Protein AF-A0A0C2VXC3-F1 (afdb_monomer_lite)

Secondary structure (DSSP, 8-state):
------------HHHHHHHHHHHHHHHHHHHHHHHSTT--EEEE--SS---TTS--EEEEEETTEEEEEEEEEEETTEEEEEEEEEGGGSSGGG-

Structure (mmCIF, N/CA/C/O backbone):
data_AF-A0A0C2VXC3-F1
#
_entry.id   AF-A0A0C2VXC3-F1
#
loop_
_atom_site.group_PDB
_atom_site.id
_atom_site.type_symbol
_atom_site.label_atom_id
_atom_site.label_alt_id
_atom_site.label_comp_id
_atom_site.label_asym_id
_atom_site.label_entity_id
_atom_site.label_seq_id
_atom_site.pdbx_PDB_ins_code
_atom_site.Cartn_x
_atom_site.Cartn_y
_atom_site.Cartn_z
_atom_site.occupancy
_atom_site.B_iso_or_equiv
_atom_site.auth_seq_id
_atom_site.auth_comp_id
_atom_site.auth_asym_id
_atom_site.auth_atom_id
_atom_site.pdbx_PDB_model_num
ATOM 1 N N . MET A 1 1 ? 17.933 23.070 -46.807 1.00 41.91 1 MET A N 1
ATOM 2 C CA . MET A 1 1 ? 18.389 21.937 -45.976 1.00 41.91 1 MET A CA 1
ATOM 3 C C . MET A 1 1 ? 17.658 22.038 -44.650 1.00 41.91 1 MET A C 1
ATOM 5 O O . MET A 1 1 ? 17.925 22.970 -43.907 1.00 41.91 1 MET A O 1
ATOM 9 N N . CYS A 1 2 ? 16.672 21.175 -44.410 1.00 40.94 2 CYS A N 1
ATOM 10 C CA . CYS A 1 2 ? 15.976 21.106 -43.127 1.00 40.94 2 CYS A CA 1
ATOM 11 C C . CYS A 1 2 ? 16.768 20.167 -42.220 1.00 40.94 2 CYS A C 1
ATOM 13 O O . CYS A 1 2 ? 16.904 18.987 -42.531 1.00 40.94 2 CYS A O 1
ATOM 15 N N . VAL A 1 3 ? 17.329 20.703 -41.140 1.00 42.81 3 VAL A N 1
ATOM 16 C CA . VAL A 1 3 ? 17.915 19.896 -40.071 1.00 42.81 3 VAL A CA 1
ATOM 17 C C . VAL A 1 3 ? 16.741 19.391 -39.241 1.00 42.81 3 VAL A C 1
ATOM 19 O O . VA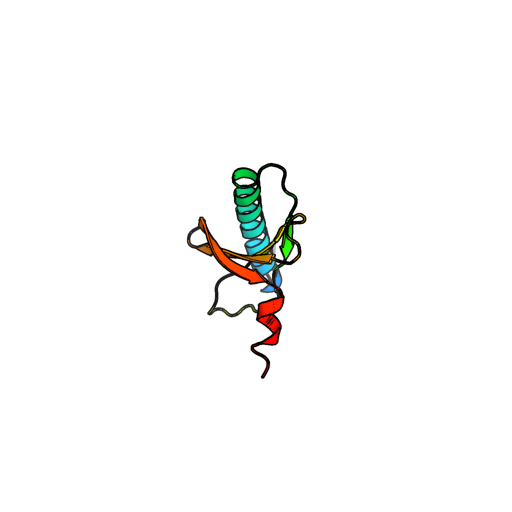L A 1 3 ? 16.092 20.169 -38.548 1.00 42.81 3 VAL A O 1
ATOM 22 N N . VAL A 1 4 ? 16.406 18.110 -39.384 1.00 47.03 4 VAL A N 1
ATOM 23 C CA . VAL A 1 4 ? 15.442 17.452 -38.502 1.00 47.03 4 VAL A CA 1
ATOM 24 C C . VAL A 1 4 ? 16.182 17.206 -37.193 1.00 47.03 4 VAL A C 1
ATOM 26 O O . VAL A 1 4 ? 17.051 16.340 -37.122 1.00 47.03 4 VAL A O 1
ATOM 29 N N . ALA A 1 5 ? 15.906 18.031 -36.186 1.00 43.41 5 ALA A N 1
ATOM 30 C CA . ALA A 1 5 ? 16.349 17.770 -34.827 1.00 43.41 5 ALA A CA 1
ATOM 31 C C . ALA A 1 5 ? 15.555 16.563 -34.312 1.00 43.41 5 ALA A C 1
ATOM 33 O O . ALA A 1 5 ? 14.400 16.691 -33.917 1.00 43.41 5 ALA A O 1
ATOM 34 N N . PHE A 1 6 ? 16.153 15.376 -34.384 1.00 43.44 6 PHE A N 1
ATOM 35 C CA . PHE A 1 6 ? 15.677 14.227 -33.628 1.00 43.44 6 PHE A CA 1
ATOM 36 C C . PHE A 1 6 ? 16.137 14.429 -32.188 1.00 43.44 6 PHE A C 1
ATOM 38 O O . PHE A 1 6 ? 17.246 14.047 -31.820 1.00 43.44 6 PHE A O 1
ATOM 45 N N . THR A 1 7 ? 15.309 15.092 -31.387 1.00 46.06 7 THR A N 1
ATOM 46 C CA . THR A 1 7 ? 15.447 15.033 -29.935 1.00 46.06 7 THR A CA 1
ATOM 47 C C . THR A 1 7 ? 15.075 13.610 -29.547 1.00 46.06 7 THR A C 1
ATOM 49 O O . THR A 1 7 ? 13.899 13.253 -29.510 1.00 46.06 7 THR A O 1
ATOM 52 N N . VAL A 1 8 ? 16.079 12.756 -29.358 1.00 48.16 8 VAL A N 1
ATOM 53 C CA . VAL A 1 8 ? 15.884 11.505 -28.631 1.00 48.16 8 VAL A CA 1
ATOM 54 C C . VAL A 1 8 ? 15.529 11.947 -27.216 1.00 48.16 8 VAL A C 1
ATOM 56 O O . VAL A 1 8 ? 16.396 12.392 -26.472 1.00 48.16 8 VAL A O 1
ATOM 59 N N . ASN A 1 9 ? 14.237 11.944 -26.888 1.00 48.28 9 ASN A N 1
ATOM 60 C CA . ASN A 1 9 ? 13.795 12.059 -25.506 1.00 48.28 9 ASN A CA 1
ATOM 61 C C . ASN A 1 9 ? 14.249 10.774 -24.813 1.00 48.28 9 ASN A C 1
ATOM 63 O O . ASN A 1 9 ? 13.530 9.777 -24.791 1.00 48.28 9 ASN A O 1
ATOM 67 N N . GLU A 1 10 ? 15.474 10.772 -24.298 1.00 52.53 10 GLU A N 1
ATOM 68 C CA . GLU A 1 10 ? 15.843 9.871 -23.218 1.00 52.53 10 GLU A CA 1
ATOM 69 C C . GLU A 1 10 ? 14.967 10.284 -22.032 1.00 52.53 10 GLU A C 1
ATOM 71 O O . GLU A 1 10 ? 15.272 11.248 -21.333 1.00 52.53 10 GLU A O 1
ATOM 76 N N . LEU A 1 11 ? 13.805 9.638 -21.880 1.00 50.84 11 LEU A N 1
ATOM 77 C CA . LEU A 1 11 ? 12.988 9.784 -20.678 1.00 50.84 11 LEU A CA 1
ATOM 78 C C . LEU A 1 11 ? 13.904 9.480 -19.495 1.00 50.84 11 LEU A C 1
ATOM 80 O O . LEU A 1 11 ? 14.510 8.404 -19.439 1.00 50.84 11 LEU A O 1
ATOM 84 N N . THR A 1 12 ? 14.051 10.443 -18.586 1.00 56.69 12 THR A N 1
ATOM 85 C CA . THR A 1 12 ? 14.834 10.233 -17.370 1.00 56.69 12 THR A CA 1
ATOM 86 C C . THR A 1 12 ? 14.239 9.052 -16.604 1.00 56.69 12 THR A C 1
ATOM 88 O O . THR A 1 12 ? 13.041 8.775 -16.716 1.00 56.69 12 THR A O 1
ATOM 91 N N . LEU A 1 13 ? 15.073 8.327 -15.851 1.00 56.47 13 LEU A N 1
ATOM 92 C CA . LEU A 1 13 ? 14.630 7.198 -15.028 1.00 56.47 13 LEU A CA 1
ATOM 93 C C . LEU A 1 13 ? 13.382 7.596 -14.214 1.00 56.47 13 LEU A C 1
ATOM 95 O O . LEU A 1 13 ? 12.374 6.900 -14.273 1.00 56.47 13 LEU A O 1
ATOM 99 N N . ASP A 1 14 ? 13.409 8.783 -13.598 1.00 56.53 14 ASP A N 1
ATOM 100 C CA . ASP A 1 14 ? 12.299 9.394 -12.856 1.00 56.53 14 ASP A CA 1
ATOM 101 C C . ASP A 1 14 ? 10.983 9.516 -13.641 1.00 56.53 14 ASP A C 1
ATOM 103 O O . ASP A 1 14 ? 9.916 9.272 -13.080 1.00 56.53 14 ASP A O 1
ATOM 107 N N . GLN A 1 15 ? 11.021 9.875 -14.931 1.00 58.19 15 GLN A N 1
ATOM 108 C CA . GLN A 1 15 ? 9.798 9.971 -15.737 1.00 58.19 15 GLN A CA 1
ATOM 109 C C . GLN A 1 15 ? 9.194 8.596 -16.012 1.00 58.19 15 GLN A C 1
ATOM 111 O O . GLN A 1 15 ? 7.990 8.425 -15.856 1.00 58.19 15 GLN A O 1
ATOM 116 N N . ARG A 1 16 ? 10.027 7.603 -16.349 1.00 60.81 16 ARG A N 1
ATOM 117 C CA . ARG A 1 16 ? 9.558 6.229 -16.596 1.00 60.81 16 ARG A CA 1
ATOM 118 C C . ARG A 1 16 ? 8.968 5.596 -15.338 1.00 60.81 16 ARG A C 1
ATOM 120 O O . ARG A 1 16 ? 7.988 4.866 -15.421 1.00 60.81 16 ARG A O 1
ATOM 127 N N . ILE A 1 17 ? 9.565 5.895 -14.186 1.00 63.75 17 ILE A N 1
ATOM 128 C CA . ILE A 1 17 ? 9.072 5.481 -12.873 1.00 63.75 17 ILE A CA 1
ATOM 129 C C . ILE A 1 17 ? 7.708 6.122 -12.605 1.00 63.75 17 ILE A C 1
ATOM 131 O O . ILE A 1 17 ? 6.753 5.421 -12.293 1.00 63.75 17 ILE A O 1
ATOM 135 N N . SER A 1 18 ? 7.595 7.440 -12.784 1.00 66.12 18 SER A N 1
ATOM 136 C CA . SER A 1 18 ? 6.341 8.163 -12.560 1.00 66.12 18 SER A CA 1
ATOM 137 C C . SER A 1 18 ? 5.196 7.649 -13.435 1.00 66.12 18 SER A C 1
ATOM 139 O O . SER A 1 18 ? 4.070 7.567 -12.953 1.00 66.12 18 SER A O 1
ATOM 141 N N . GLU A 1 19 ? 5.459 7.312 -14.700 1.00 67.94 19 GLU A N 1
ATOM 142 C CA . GLU A 1 19 ? 4.443 6.762 -15.606 1.00 67.94 19 GLU A CA 1
ATOM 143 C C . GLU A 1 19 ? 3.973 5.371 -15.155 1.00 67.94 19 GLU A C 1
ATOM 145 O O . GLU A 1 19 ? 2.768 5.139 -15.095 1.00 67.94 19 GLU A O 1
ATOM 150 N N . ALA A 1 20 ? 4.894 4.486 -14.754 1.00 69.50 20 ALA A N 1
ATOM 151 C CA . ALA A 1 20 ? 4.546 3.156 -14.249 1.00 69.50 20 ALA A CA 1
ATOM 152 C C . ALA A 1 20 ? 3.721 3.224 -12.952 1.00 69.50 20 ALA A C 1
ATOM 154 O O . ALA A 1 20 ? 2.688 2.571 -12.850 1.00 69.50 20 ALA A O 1
ATOM 155 N N . TYR A 1 21 ? 4.117 4.065 -11.989 1.00 72.38 21 TYR A N 1
ATOM 156 C CA . TYR A 1 21 ? 3.340 4.246 -10.757 1.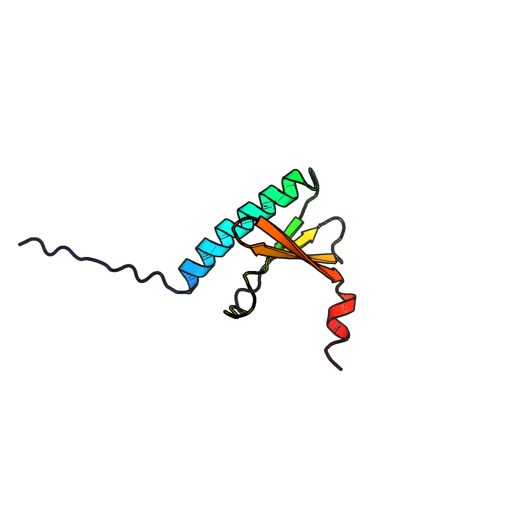00 72.38 21 TYR A CA 1
ATOM 157 C C . TYR A 1 21 ? 1.968 4.865 -11.018 1.00 72.38 21 TYR A C 1
ATOM 159 O O . TYR A 1 21 ? 1.018 4.475 -10.361 1.00 72.38 21 TYR A O 1
ATOM 167 N N . THR A 1 22 ? 1.835 5.762 -12.001 1.00 79.38 22 THR A N 1
ATOM 168 C CA . THR A 1 22 ? 0.524 6.327 -12.368 1.00 79.38 22 THR A CA 1
ATOM 169 C C . THR A 1 22 ? -0.421 5.252 -12.910 1.00 79.38 22 THR A C 1
ATOM 171 O O . THR A 1 22 ? -1.615 5.274 -12.620 1.00 79.38 22 THR A O 1
ATOM 174 N N . GLU A 1 23 ? 0.096 4.319 -13.714 1.00 81.38 23 GLU A N 1
ATOM 175 C CA . GLU A 1 23 ? -0.687 3.189 -14.227 1.00 81.38 23 GLU A CA 1
ATOM 176 C C . GLU A 1 23 ? -1.074 2.224 -13.100 1.00 81.38 23 GLU A C 1
ATOM 178 O O . GLU A 1 23 ? -2.229 1.816 -12.992 1.00 81.38 23 GLU A O 1
ATOM 183 N N . TYR A 1 24 ? -0.131 1.906 -12.217 1.00 82.19 24 TYR A N 1
ATOM 184 C CA . TYR A 1 24 ? -0.375 1.013 -11.091 1.00 82.19 24 TYR A CA 1
ATOM 185 C C . TYR A 1 24 ? -1.313 1.598 -10.036 1.00 82.19 24 TYR A C 1
ATOM 187 O O . TYR A 1 24 ? -2.155 0.875 -9.511 1.00 82.19 24 TYR A O 1
ATOM 195 N N . GLU A 1 25 ? -1.207 2.895 -9.758 1.00 84.56 25 GLU A N 1
ATOM 196 C CA . GLU A 1 25 ? -2.114 3.617 -8.867 1.00 84.56 25 GLU A CA 1
ATOM 197 C C . GLU A 1 25 ? -3.551 3.509 -9.382 1.00 84.56 25 GLU A C 1
ATOM 199 O O . GLU A 1 25 ? -4.423 3.098 -8.628 1.00 84.56 25 GLU A O 1
ATOM 204 N N . GLN A 1 26 ? -3.782 3.713 -10.685 1.00 86.69 26 GLN A N 1
ATOM 205 C CA . GLN A 1 26 ? -5.114 3.551 -11.286 1.00 86.69 26 GLN A CA 1
ATOM 206 C C . GLN A 1 26 ? -5.663 2.124 -11.157 1.00 86.69 26 GLN A C 1
ATOM 208 O O . GLN A 1 26 ? -6.846 1.947 -10.871 1.00 86.69 26 GLN A O 1
ATOM 213 N N . LEU A 1 27 ? -4.825 1.099 -11.356 1.00 87.81 27 LEU A N 1
ATOM 214 C CA . LEU A 1 27 ? -5.250 -0.297 -11.203 1.00 87.81 27 LEU A CA 1
ATOM 215 C C . LEU A 1 27 ? -5.6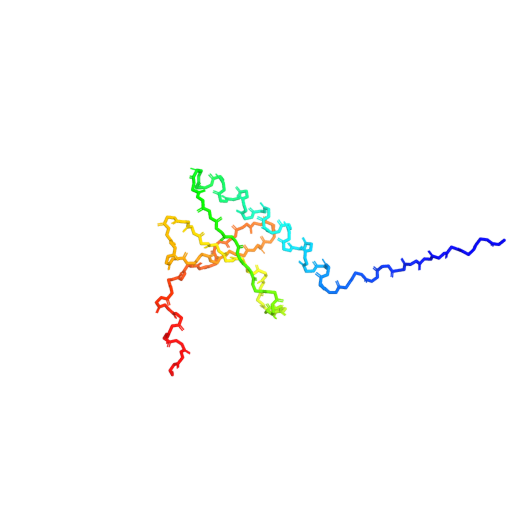25 -0.619 -9.754 1.00 87.81 27 LEU A C 1
ATOM 217 O O . LEU A 1 27 ? -6.626 -1.297 -9.510 1.00 87.81 27 LEU A O 1
ATOM 221 N N . VAL A 1 28 ? -4.831 -0.137 -8.794 1.00 87.12 28 VAL A N 1
ATOM 222 C CA . VAL A 1 28 ? -5.109 -0.314 -7.365 1.00 87.12 28 VAL A CA 1
ATOM 223 C C . VAL A 1 28 ? -6.366 0.460 -6.967 1.00 87.12 28 VAL A C 1
ATOM 225 O O . VAL A 1 28 ? -7.227 -0.117 -6.313 1.00 87.12 28 VAL A O 1
ATOM 228 N N . GLU A 1 29 ? -6.542 1.702 -7.418 1.00 89.50 29 GLU A N 1
ATOM 229 C CA . GLU A 1 29 ? -7.767 2.479 -7.188 1.00 89.50 29 GLU A CA 1
ATOM 230 C C . GLU A 1 29 ? -9.012 1.769 -7.733 1.00 89.50 29 GLU A C 1
ATOM 232 O O . GLU A 1 29 ? -9.991 1.613 -7.006 1.00 89.50 29 GLU A O 1
ATOM 237 N N . GLU A 1 30 ? -8.979 1.278 -8.978 1.00 90.56 30 GLU A N 1
ATOM 238 C CA . GLU A 1 30 ? -10.103 0.537 -9.567 1.00 90.56 30 GLU A CA 1
ATOM 239 C C . GLU A 1 30 ? -10.403 -0.748 -8.778 1.00 90.56 30 GLU A C 1
ATOM 241 O O . GLU A 1 30 ? -11.565 -1.097 -8.538 1.00 90.56 30 GLU A O 1
ATOM 246 N N . HIS A 1 31 ? -9.356 -1.459 -8.350 1.00 89.31 31 HIS A N 1
ATOM 247 C CA . HIS A 1 31 ? -9.500 -2.653 -7.527 1.00 89.31 31 HIS A CA 1
ATOM 248 C C . HIS A 1 31 ? -10.170 -2.339 -6.183 1.00 89.31 31 HIS A C 1
ATOM 250 O O . HIS A 1 31 ? -11.076 -3.071 -5.766 1.00 89.31 31 HIS A O 1
ATOM 256 N N . LEU A 1 32 ? -9.739 -1.267 -5.518 1.00 90.00 32 LEU A N 1
ATOM 257 C CA . LEU A 1 32 ? -10.246 -0.849 -4.216 1.00 90.00 32 LEU A CA 1
ATOM 258 C C . LEU A 1 32 ? -11.682 -0.331 -4.311 1.00 90.00 32 LEU A C 1
ATOM 260 O O . LEU A 1 32 ? -12.515 -0.789 -3.537 1.00 90.00 32 LEU A O 1
ATOM 264 N N . ASP A 1 33 ? -12.018 0.489 -5.309 1.00 91.00 33 ASP A N 1
ATOM 265 C CA . ASP A 1 33 ? -13.386 0.991 -5.519 1.00 91.00 33 ASP A CA 1
ATOM 266 C C . ASP A 1 33 ? -14.384 -0.149 -5.759 1.00 91.00 33 ASP A C 1
ATOM 268 O O . ASP A 1 33 ? -15.497 -0.168 -5.226 1.00 91.00 33 ASP A O 1
ATOM 272 N N . ARG A 1 34 ? -13.959 -1.180 -6.500 1.00 89.31 34 ARG A N 1
ATOM 273 C CA . ARG A 1 34 ? -14.786 -2.368 -6.734 1.00 89.31 34 ARG A CA 1
ATOM 274 C C . ARG A 1 34 ? -14.939 -3.244 -5.488 1.00 89.31 34 ARG A C 1
ATOM 276 O O . ARG A 1 34 ? -15.977 -3.891 -5.331 1.00 89.31 34 ARG A O 1
ATOM 283 N N . THR A 1 35 ? -13.903 -3.335 -4.658 1.00 89.12 35 THR A N 1
ATOM 284 C CA . THR A 1 35 ? -13.842 -4.281 -3.528 1.00 89.12 35 THR A CA 1
ATOM 285 C C . THR A 1 35 ? -14.407 -3.679 -2.241 1.00 89.12 35 THR A C 1
ATOM 287 O O . THR A 1 35 ? -15.121 -4.365 -1.508 1.00 89.12 35 THR A O 1
ATOM 290 N N . TYR A 1 36 ? -14.154 -2.393 -2.010 1.00 87.50 36 TYR A N 1
ATOM 291 C CA . TYR A 1 36 ? -14.508 -1.625 -0.818 1.00 87.50 36 TYR A CA 1
ATOM 292 C C . TYR A 1 36 ? -15.289 -0.356 -1.204 1.00 87.50 36 TYR A C 1
ATOM 294 O O . TYR A 1 36 ? -14.831 0.764 -0.972 1.00 87.50 36 TYR A O 1
ATOM 302 N N . PRO A 1 37 ? -16.479 -0.502 -1.818 1.00 87.19 37 PRO A N 1
ATOM 303 C CA . PRO A 1 37 ? -17.227 0.642 -2.318 1.00 87.19 37 PRO A CA 1
ATOM 304 C C . PRO A 1 37 ? -17.642 1.571 -1.171 1.00 87.19 37 PRO A C 1
ATOM 306 O O . PRO A 1 37 ? -18.416 1.180 -0.293 1.00 87.19 37 PRO A O 1
ATOM 309 N N . GLY A 1 38 ? -17.183 2.822 -1.229 1.00 86.12 38 GLY A N 1
ATOM 310 C CA . GLY A 1 38 ? -17.505 3.861 -0.248 1.00 86.12 38 GLY A CA 1
ATOM 311 C C . GLY A 1 38 ? -16.573 3.933 0.962 1.00 86.12 38 GLY A C 1
ATOM 312 O O . GLY A 1 38 ? -16.853 4.728 1.856 1.00 86.12 38 GLY A O 1
ATOM 313 N N . GLU A 1 39 ? -15.499 3.143 0.994 1.00 88.00 39 GLU A N 1
ATOM 314 C CA . GLU A 1 39 ? -14.378 3.386 1.904 1.00 88.00 39 GLU A CA 1
ATOM 315 C C . GLU A 1 39 ? -13.445 4.449 1.303 1.00 88.00 39 GLU A C 1
ATOM 317 O O . GLU A 1 39 ? -13.370 4.611 0.086 1.00 88.00 39 GLU A O 1
ATOM 322 N N . GLU A 1 40 ? -12.735 5.174 2.163 1.00 89.62 40 GLU A N 1
ATOM 323 C CA . GLU A 1 40 ? -11.702 6.134 1.771 1.00 89.62 40 GLU A CA 1
ATOM 324 C C . GLU A 1 40 ? -10.326 5.532 2.094 1.00 89.62 40 GLU A C 1
ATOM 326 O O . GLU A 1 40 ? -10.151 4.863 3.119 1.00 89.62 40 GLU A O 1
ATOM 331 N N . TRP A 1 41 ? -9.351 5.729 1.207 1.00 90.31 41 TRP A N 1
ATOM 332 C CA . TRP A 1 41 ? -7.997 5.196 1.353 1.00 90.31 41 TRP A CA 1
ATOM 333 C C . TRP A 1 41 ? -6.947 6.181 0.840 1.00 90.31 41 TRP A C 1
ATOM 335 O O . TRP A 1 41 ? -7.204 6.984 -0.056 1.00 90.31 41 TRP A O 1
ATOM 345 N N . GLU A 1 42 ? -5.738 6.082 1.384 1.00 87.75 42 GLU A N 1
ATOM 346 C CA . GLU A 1 42 ? -4.558 6.807 0.922 1.00 87.75 42 GLU A CA 1
ATOM 347 C C . GLU A 1 42 ? -3.544 5.818 0.342 1.00 87.75 42 GLU A C 1
ATOM 349 O O . GLU A 1 42 ? -3.206 4.818 0.979 1.00 87.75 42 GLU A O 1
ATOM 354 N N . ILE A 1 43 ? -3.060 6.098 -0.871 1.00 84.94 43 ILE A N 1
ATOM 355 C CA . ILE A 1 43 ? -2.025 5.307 -1.542 1.00 84.94 43 ILE A CA 1
ATOM 356 C C . ILE A 1 43 ? -0.685 6.033 -1.413 1.00 84.94 43 ILE A C 1
ATOM 358 O O . ILE A 1 43 ? -0.543 7.199 -1.780 1.00 84.94 43 ILE A O 1
ATOM 362 N N . THR A 1 44 ? 0.325 5.325 -0.927 1.00 82.19 44 THR A N 1
ATOM 363 C CA . THR A 1 44 ? 1.702 5.799 -0.796 1.00 82.19 44 THR A CA 1
ATOM 364 C C . THR A 1 44 ? 2.663 4.795 -1.427 1.00 82.19 44 THR A C 1
ATOM 366 O O . THR A 1 44 ? 2.368 3.611 -1.558 1.00 82.19 44 THR A O 1
ATOM 369 N N . TYR A 1 45 ? 3.824 5.258 -1.877 1.00 75.25 45 TYR A N 1
ATOM 370 C CA . TYR A 1 45 ? 4.866 4.396 -2.435 1.00 75.25 45 TYR A CA 1
ATOM 371 C C . TYR A 1 45 ? 6.236 4.999 -2.159 1.00 75.25 45 TYR A C 1
ATOM 373 O O . TYR A 1 45 ? 6.416 6.222 -2.217 1.00 75.25 45 TYR A O 1
ATOM 381 N N . ASP A 1 46 ? 7.216 4.144 -1.875 1.00 68.00 46 ASP A N 1
ATOM 382 C CA . ASP A 1 46 ? 8.587 4.599 -1.694 1.00 68.00 46 ASP A CA 1
ATOM 383 C 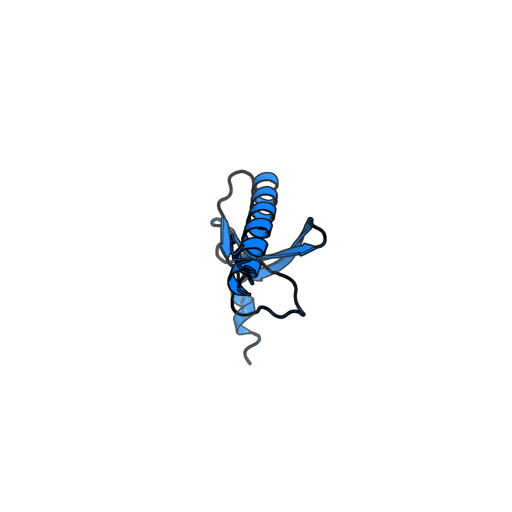C . ASP A 1 46 ? 9.260 4.764 -3.062 1.00 68.00 46 ASP A C 1
ATOM 385 O O . ASP A 1 46 ? 9.495 3.809 -3.800 1.00 68.00 46 ASP A O 1
ATOM 389 N N . ARG A 1 47 ? 9.560 6.015 -3.423 1.00 60.06 47 ARG A N 1
ATOM 390 C CA . ARG A 1 47 ? 10.268 6.358 -4.670 1.00 60.06 47 ARG A CA 1
ATOM 391 C C . ARG A 1 47 ? 11.766 6.038 -4.611 1.00 60.06 47 ARG A C 1
ATOM 393 O O . ARG A 1 47 ? 12.450 6.147 -5.627 1.00 60.06 47 ARG A O 1
ATOM 400 N N . THR A 1 48 ? 12.284 5.718 -3.428 1.00 53.16 48 THR A N 1
ATOM 401 C CA . THR A 1 48 ? 13.712 5.550 -3.131 1.00 53.16 48 THR A CA 1
ATOM 402 C C . THR A 1 48 ? 14.147 4.098 -3.283 1.00 53.16 48 THR A C 1
ATOM 404 O O . THR A 1 48 ? 15.263 3.842 -3.737 1.00 53.16 48 THR A O 1
ATOM 407 N N . GLU A 1 49 ? 13.274 3.141 -2.963 1.00 49.88 49 GLU A N 1
ATOM 408 C CA . GLU A 1 49 ? 13.549 1.705 -3.074 1.00 49.88 49 GLU A CA 1
ATOM 409 C C . GLU A 1 49 ? 13.106 1.145 -4.427 1.00 49.88 49 GLU A C 1
ATOM 411 O O . GLU A 1 49 ? 12.298 0.231 -4.538 1.00 49.88 49 GLU A O 1
ATOM 416 N N . LEU A 1 50 ? 13.717 1.657 -5.496 1.00 50.47 50 LEU A N 1
ATOM 417 C CA . LEU A 1 50 ? 13.738 0.967 -6.788 1.00 50.47 50 LEU A CA 1
ATOM 418 C C . LEU A 1 50 ? 14.753 -0.162 -6.736 1.00 50.47 50 LEU A C 1
ATOM 420 O O . LEU A 1 50 ? 15.801 -0.144 -7.386 1.00 50.47 50 LEU A O 1
ATOM 424 N N . SER A 1 51 ? 14.455 -1.150 -5.909 1.00 47.00 51 SER A N 1
ATOM 425 C CA . SER A 1 51 ? 15.138 -2.416 -6.006 1.00 47.00 51 SER A CA 1
ATOM 426 C C . SER A 1 51 ? 14.583 -3.114 -7.239 1.00 47.00 51 SER A C 1
ATOM 428 O O . SER A 1 51 ? 13.465 -3.606 -7.222 1.00 47.00 51 SER A O 1
ATOM 430 N N . GLU A 1 52 ? 15.376 -3.216 -8.307 1.00 49.88 52 GLU A N 1
ATOM 431 C CA . GLU A 1 52 ? 15.084 -4.058 -9.485 1.00 49.88 52 GLU A CA 1
ATOM 432 C C . GLU A 1 52 ? 14.753 -5.530 -9.121 1.00 49.88 52 GLU A C 1
ATOM 434 O O . GLU A 1 52 ? 14.427 -6.334 -9.990 1.00 49.88 52 GLU A O 1
ATOM 439 N N . LEU A 1 53 ? 14.876 -5.900 -7.840 1.00 45.09 53 LEU A N 1
ATOM 440 C CA . LEU A 1 53 ? 14.673 -7.228 -7.276 1.00 45.09 53 LEU A CA 1
ATOM 441 C C . LEU A 1 53 ? 13.305 -7.435 -6.608 1.00 45.09 53 LEU A C 1
ATOM 443 O O . LEU A 1 53 ? 12.914 -8.588 -6.442 1.00 45.09 53 LEU A O 1
ATOM 447 N N . TRP A 1 54 ? 12.598 -6.374 -6.212 1.00 50.66 54 TRP A N 1
ATOM 448 C CA . TRP A 1 54 ? 11.322 -6.464 -5.494 1.00 50.66 54 TRP A CA 1
ATOM 449 C C . TRP A 1 54 ? 10.371 -5.514 -6.204 1.00 50.66 54 TRP A C 1
ATOM 451 O O . TRP A 1 54 ? 10.639 -4.320 -6.261 1.00 50.66 54 TRP A O 1
ATOM 461 N N . GLY A 1 55 ? 9.366 -6.076 -6.878 1.00 58.44 55 GLY A N 1
ATOM 462 C CA . GLY A 1 55 ? 8.478 -5.355 -7.788 1.00 58.44 55 GLY A CA 1
ATOM 463 C C . GLY A 1 55 ? 7.869 -4.089 -7.185 1.00 58.44 55 GLY A C 1
ATOM 464 O O . GLY A 1 55 ? 7.940 -3.839 -5.990 1.00 58.44 55 GLY A O 1
ATOM 465 N N . HIS A 1 56 ? 7.262 -3.268 -8.034 1.00 70.44 56 HIS A N 1
ATOM 466 C CA . HIS A 1 56 ? 6.621 -2.033 -7.601 1.00 70.44 56 HIS A CA 1
ATOM 467 C C . HIS A 1 56 ? 5.539 -2.333 -6.551 1.00 70.44 56 HIS A C 1
ATOM 469 O O . HIS A 1 56 ? 4.525 -2.959 -6.865 1.00 70.44 56 HIS A O 1
ATOM 475 N N . GLU A 1 57 ? 5.784 -1.915 -5.309 1.00 76.62 57 GLU A N 1
ATOM 476 C CA . GLU A 1 57 ? 4.840 -2.032 -4.198 1.00 76.62 57 GLU A CA 1
ATOM 477 C C . GLU A 1 57 ? 4.158 -0.684 -3.941 1.00 76.62 57 GLU A C 1
ATOM 479 O O . GLU A 1 57 ? 4.797 0.374 -3.927 1.00 76.62 57 GLU A O 1
ATOM 484 N N . LEU A 1 58 ? 2.842 -0.738 -3.759 1.00 82.69 58 LEU A N 1
ATOM 485 C CA . LEU A 1 58 ? 1.984 0.367 -3.356 1.00 82.69 58 LEU A CA 1
ATOM 486 C C . LEU A 1 58 ? 1.419 0.053 -1.980 1.00 82.69 58 LEU A C 1
ATOM 488 O O . LEU A 1 58 ? 0.876 -1.023 -1.748 1.00 82.69 58 LEU A O 1
ATOM 492 N N . TYR A 1 59 ? 1.536 1.007 -1.075 1.00 86.38 59 TYR A N 1
ATOM 493 C CA . TYR A 1 59 ? 1.051 0.911 0.287 1.00 86.38 59 TYR A CA 1
ATOM 494 C C . TYR A 1 59 ? -0.262 1.667 0.395 1.00 86.38 59 TYR A C 1
ATOM 496 O O . TYR A 1 59 ? -0.333 2.847 0.071 1.00 86.38 59 TYR A O 1
ATOM 504 N N . VAL A 1 60 ? -1.299 0.989 0.853 1.00 87.38 60 VAL A N 1
ATOM 505 C CA . VAL A 1 60 ? -2.649 1.5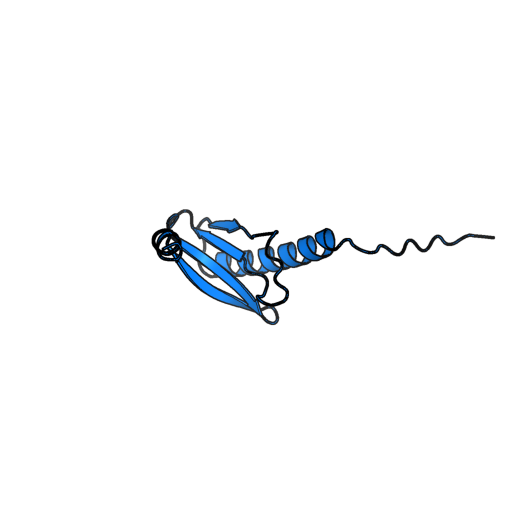24 0.972 1.00 87.38 60 VAL A CA 1
ATOM 506 C C . VAL A 1 60 ? -3.034 1.522 2.440 1.00 87.38 60 VAL A C 1
ATOM 508 O O . VAL A 1 60 ? -2.931 0.492 3.105 1.00 87.38 60 VAL A O 1
ATOM 511 N N . VAL A 1 61 ? -3.504 2.659 2.937 1.00 89.00 61 VAL A N 1
ATOM 512 C CA . VAL A 1 61 ? -4.051 2.793 4.290 1.00 89.00 61 VAL A CA 1
ATOM 513 C C . VAL A 1 61 ? -5.503 3.225 4.168 1.00 89.00 61 VAL A C 1
ATOM 515 O O . VAL A 1 61 ? -5.793 4.226 3.520 1.00 89.00 61 VAL A O 1
ATOM 518 N N . PHE A 1 62 ? -6.423 2.471 4.765 1.00 87.94 62 PHE A N 1
ATOM 519 C CA . PHE A 1 62 ? -7.835 2.854 4.793 1.00 87.94 62 PHE A CA 1
ATOM 520 C C . PHE A 1 62 ? -8.082 3.836 5.934 1.00 87.94 62 PHE A C 1
ATOM 522 O O . PHE A 1 62 ? -7.584 3.638 7.041 1.00 87.94 62 PHE A O 1
ATOM 529 N N . GLU A 1 63 ? -8.914 4.854 5.718 1.00 87.25 63 GLU A N 1
ATOM 530 C CA . GLU A 1 63 ? -9.237 5.831 6.768 1.00 87.25 63 GLU A CA 1
ATOM 531 C C . GLU A 1 63 ? -9.949 5.196 7.974 1.00 87.25 63 GLU A C 1
ATOM 533 O O . GLU A 1 63 ? -9.838 5.677 9.102 1.00 87.25 63 GLU A O 1
ATOM 538 N N . ASN A 1 64 ? -10.669 4.097 7.744 1.00 86.31 64 ASN A N 1
ATOM 539 C CA . ASN A 1 64 ? -11.351 3.322 8.779 1.00 86.31 64 ASN A CA 1
ATOM 540 C C . ASN A 1 64 ? -10.388 2.422 9.583 1.00 86.31 64 ASN A C 1
ATOM 542 O O . ASN A 1 64 ? -10.672 2.073 10.728 1.00 86.31 64 ASN A O 1
ATOM 546 N N . GLU A 1 65 ? -9.232 2.077 9.009 1.00 84.75 65 GLU A N 1
ATOM 547 C CA . GLU A 1 65 ? -8.193 1.245 9.628 1.00 84.75 65 GLU A CA 1
ATOM 548 C C . GLU A 1 65 ? -6.807 1.901 9.473 1.00 84.75 65 GLU A C 1
ATOM 550 O O . GLU A 1 65 ? -5.930 1.350 8.804 1.00 84.75 65 GLU A O 1
ATOM 555 N N . PRO A 1 66 ? -6.574 3.073 10.098 1.00 84.62 66 PRO A N 1
ATOM 556 C CA . PRO A 1 66 ? -5.338 3.833 9.902 1.00 84.62 66 PRO A CA 1
ATOM 557 C C . PRO A 1 66 ? -4.096 3.123 10.458 1.00 84.62 66 PRO A C 1
ATOM 559 O O . PRO A 1 66 ? -2.978 3.449 10.075 1.00 84.62 66 PRO A O 1
ATOM 562 N N . ASP A 1 67 ? -4.287 2.153 11.354 1.00 85.00 67 ASP A N 1
ATOM 563 C CA . ASP A 1 67 ? -3.213 1.359 11.952 1.00 85.00 67 ASP A CA 1
ATOM 564 C C . ASP A 1 67 ? -2.742 0.208 11.045 1.00 85.00 67 ASP A C 1
ATOM 566 O O . ASP A 1 67 ? -1.789 -0.490 11.400 1.00 85.00 67 ASP A O 1
ATOM 570 N N . VAL A 1 68 ? -3.421 -0.038 9.914 1.00 84.94 68 VAL A N 1
ATOM 571 C CA . VAL A 1 68 ? -3.147 -1.153 8.999 1.0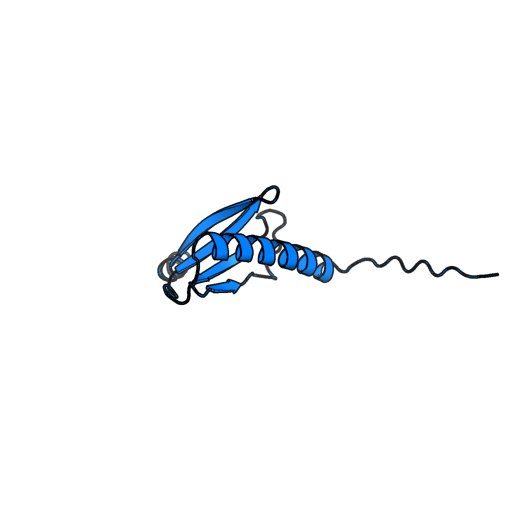0 84.94 68 VAL A CA 1
ATOM 572 C C . VAL A 1 68 ? -2.688 -0.623 7.644 1.00 84.94 68 VAL A C 1
ATOM 574 O O . VAL A 1 68 ? -3.440 0.018 6.911 1.00 84.94 68 VAL A O 1
ATOM 577 N N . THR A 1 69 ? -1.466 -0.985 7.269 1.00 87.75 69 THR A N 1
ATOM 578 C CA . THR A 1 69 ? -0.914 -0.718 5.942 1.00 87.75 69 THR A CA 1
ATOM 579 C C . THR A 1 69 ? -0.998 -1.973 5.090 1.00 87.75 69 THR A C 1
ATOM 581 O O . THR A 1 69 ? -0.429 -3.016 5.422 1.00 87.75 69 THR A O 1
ATOM 584 N N . TYR A 1 70 ? -1.684 -1.866 3.961 1.00 86.75 70 TYR A N 1
ATOM 585 C CA . TYR A 1 70 ? -1.851 -2.927 2.981 1.00 86.75 70 TYR A CA 1
ATOM 586 C C . TYR A 1 70 ? -0.866 -2.727 1.829 1.00 86.75 70 TYR A C 1
ATOM 588 O O . TYR A 1 70 ? -0.941 -1.735 1.114 1.00 86.75 70 TYR A O 1
ATOM 596 N N . ALA A 1 71 ? 0.049 -3.668 1.626 1.00 86.31 71 ALA A N 1
ATOM 597 C CA . ALA A 1 71 ? 0.963 -3.661 0.493 1.00 86.31 71 ALA A CA 1
ATOM 598 C C . ALA A 1 71 ? 0.339 -4.403 -0.696 1.00 86.31 71 ALA A C 1
ATOM 600 O O . ALA A 1 71 ? -0.036 -5.576 -0.593 1.00 86.31 71 ALA A O 1
ATOM 601 N N . TYR A 1 72 ? 0.260 -3.722 -1.832 1.00 85.44 72 TYR A N 1
ATOM 602 C CA . TYR A 1 72 ? -0.198 -4.242 -3.112 1.00 85.44 72 TYR A CA 1
ATOM 603 C C . TYR A 1 72 ? 0.944 -4.231 -4.119 1.00 85.44 72 TYR A C 1
ATOM 605 O O . TYR A 1 72 ? 1.737 -3.296 -4.178 1.00 85.44 72 TYR A O 1
ATOM 613 N N . THR A 1 73 ? 0.999 -5.265 -4.943 1.00 84.06 73 THR A N 1
ATOM 614 C CA . THR A 1 73 ? 1.913 -5.373 -6.074 1.00 84.06 73 THR A CA 1
ATOM 615 C C . THR A 1 73 ? 1.124 -5.696 -7.336 1.00 84.06 73 THR A C 1
ATOM 617 O O . THR A 1 73 ? 0.015 -6.229 -7.262 1.00 84.06 73 THR A O 1
ATOM 620 N N . ILE A 1 74 ? 1.673 -5.340 -8.493 1.00 80.31 74 ILE A N 1
ATOM 621 C CA . ILE A 1 74 ? 1.056 -5.611 -9.788 1.00 80.31 74 ILE A CA 1
ATOM 622 C C . ILE A 1 74 ? 1.916 -6.650 -10.500 1.00 80.31 74 ILE A C 1
ATOM 624 O O . ILE A 1 74 ? 3.088 -6.396 -10.781 1.00 80.31 74 ILE A O 1
ATOM 628 N N . ASP A 1 75 ? 1.322 -7.799 -10.813 1.00 80.81 75 ASP A N 1
ATOM 629 C CA . ASP A 1 75 ? 1.948 -8.867 -11.599 1.00 80.81 75 ASP A CA 1
ATOM 630 C C . ASP A 1 75 ? 1.087 -9.138 -12.836 1.00 80.81 75 ASP A C 1
ATOM 632 O O . ASP A 1 75 ? -0.113 -9.366 -12.722 1.00 80.81 75 ASP A O 1
ATOM 636 N N . ASP A 1 76 ? 1.677 -9.034 -14.030 1.00 79.12 76 ASP A N 1
ATOM 637 C CA . ASP A 1 76 ? 0.993 -9.206 -15.330 1.00 79.12 76 ASP A CA 1
ATOM 638 C C . ASP A 1 76 ? -0.319 -8.393 -15.498 1.00 79.12 76 ASP A C 1
ATOM 640 O O . ASP A 1 76 ? -1.236 -8.786 -16.217 1.00 79.12 76 ASP A O 1
ATOM 644 N N . GLY A 1 77 ? -0.415 -7.230 -14.838 1.00 76.69 77 GLY A N 1
ATOM 645 C CA . GLY A 1 77 ? -1.601 -6.361 -14.854 1.00 76.69 77 GLY A CA 1
ATOM 646 C C . GLY A 1 77 ? -2.691 -6.736 -13.841 1.00 76.69 77 GLY A C 1
ATOM 647 O O . GLY A 1 77 ? -3.728 -6.075 -13.791 1.00 76.69 77 GLY A O 1
ATOM 648 N N . GLU A 1 78 ? -2.470 -7.758 -13.015 1.00 82.00 78 GLU A N 1
ATOM 649 C CA . GLU A 1 78 ? -3.342 -8.106 -11.895 1.00 82.00 78 GLU A CA 1
ATOM 650 C C . GLU A 1 78 ? -2.838 -7.474 -10.592 1.00 82.00 78 GLU A C 1
ATOM 652 O O . GLU A 1 78 ? -1.659 -7.557 -10.250 1.00 82.00 78 GLU A O 1
ATOM 657 N N . VAL A 1 79 ? -3.754 -6.852 -9.844 1.00 86.19 79 VAL A N 1
ATOM 658 C CA . VAL A 1 79 ? -3.474 -6.312 -8.507 1.00 86.19 79 VAL A CA 1
ATOM 659 C C . VAL A 1 79 ? -3.490 -7.453 -7.494 1.00 86.19 79 VAL A C 1
ATOM 661 O O . VAL A 1 79 ? -4.522 -8.095 -7.278 1.00 86.19 79 VAL A O 1
ATOM 664 N N . ILE A 1 80 ? -2.348 -7.689 -6.855 1.00 85.31 80 ILE A N 1
ATOM 665 C CA . ILE A 1 80 ? -2.141 -8.723 -5.844 1.00 85.31 80 ILE A CA 1
ATOM 666 C C . ILE A 1 80 ? -1.827 -8.043 -4.516 1.00 85.31 80 ILE A C 1
ATOM 668 O O . ILE A 1 80 ? -0.867 -7.289 -4.398 1.00 85.31 80 ILE A O 1
ATOM 672 N N . GLN A 1 81 ? -2.607 -8.347 -3.484 1.00 86.12 81 GLN A N 1
ATOM 673 C CA . GLN A 1 81 ? -2.256 -7.967 -2.120 1.00 86.12 81 GLN A CA 1
ATOM 674 C C . GLN A 1 81 ? -1.088 -8.844 -1.640 1.00 86.12 81 GLN A C 1
ATOM 676 O O . GLN A 1 81 ? -1.244 -10.057 -1.485 1.00 86.12 81 GLN A O 1
ATOM 681 N N . ALA A 1 82 ? 0.080 -8.243 -1.416 1.00 83.38 82 ALA A N 1
ATOM 682 C CA . ALA A 1 82 ? 1.288 -8.943 -0.989 1.00 83.38 82 ALA A CA 1
ATOM 683 C C . ALA A 1 82 ? 1.247 -9.256 0.514 1.00 83.38 82 ALA A C 1
ATOM 685 O O . ALA A 1 82 ? 1.409 -10.407 0.923 1.00 83.38 82 ALA A O 1
ATOM 686 N N . TYR A 1 83 ? 1.000 -8.240 1.341 1.00 81.94 83 TYR A N 1
ATOM 687 C CA . TYR A 1 83 ? 0.872 -8.383 2.789 1.00 81.94 83 TYR A CA 1
ATOM 688 C C . TYR A 1 83 ? 0.066 -7.232 3.392 1.00 81.94 83 TYR A C 1
ATOM 690 O O . TYR A 1 83 ? -0.192 -6.220 2.749 1.00 81.94 83 TYR A O 1
ATOM 698 N N . ALA A 1 84 ? -0.350 -7.400 4.643 1.00 84.06 84 ALA A N 1
ATOM 699 C CA . ALA A 1 84 ? -0.863 -6.323 5.475 1.00 84.06 84 ALA A CA 1
ATOM 700 C C . ALA A 1 84 ? -0.036 -6.295 6.760 1.00 84.06 84 ALA A C 1
ATOM 702 O O . ALA A 1 84 ? 0.202 -7.344 7.366 1.00 84.06 84 ALA A O 1
ATOM 703 N N . SER A 1 85 ? 0.422 -5.116 7.154 1.00 80.25 85 SER A N 1
ATOM 704 C CA . SER A 1 85 ? 1.199 -4.908 8.371 1.00 80.25 85 SER A CA 1
ATOM 705 C C . SER A 1 85 ? 0.544 -3.835 9.217 1.00 80.25 85 SER A C 1
ATOM 707 O O . SER A 1 85 ? 0.199 -2.775 8.702 1.00 80.25 85 SER A O 1
ATOM 709 N N . THR A 1 86 ? 0.429 -4.083 10.516 1.00 77.75 86 THR A N 1
ATOM 710 C CA . THR A 1 86 ? 0.177 -3.015 11.480 1.00 77.75 86 THR A CA 1
ATOM 711 C C . THR A 1 86 ? 1.497 -2.350 11.862 1.00 77.75 86 THR A C 1
ATOM 713 O O . THR A 1 86 ? 2.536 -3.018 11.863 1.00 77.75 86 THR A O 1
ATOM 716 N N . GLU A 1 87 ? 1.492 -1.058 12.211 1.00 60.41 87 GLU A N 1
ATOM 717 C CA . GLU A 1 87 ? 2.703 -0.347 12.682 1.00 60.41 87 GLU A CA 1
ATOM 718 C C . GLU A 1 87 ? 3.424 -1.081 13.837 1.00 60.41 87 GLU A C 1
ATOM 720 O O . GLU A 1 87 ? 4.635 -0.939 14.006 1.00 60.41 87 GLU A O 1
ATOM 725 N N . GLU A 1 88 ? 2.723 -1.950 14.576 1.00 49.56 88 GLU A N 1
ATOM 726 C CA . GLU A 1 88 ? 3.289 -2.805 15.628 1.00 49.56 88 GLU A CA 1
ATOM 727 C C . GLU A 1 88 ? 4.397 -3.763 15.126 1.00 49.56 88 GLU A C 1
ATOM 729 O O . GLU A 1 88 ? 5.222 -4.217 15.917 1.00 49.56 88 GLU A O 1
ATOM 734 N N . TYR A 1 89 ? 4.479 -4.040 13.817 1.00 41.16 89 TYR A N 1
ATOM 735 C CA . TYR A 1 89 ? 5.492 -4.929 13.229 1.00 41.16 89 TYR A CA 1
ATOM 736 C C . TYR A 1 89 ? 6.792 -4.232 12.786 1.00 41.16 89 TYR A C 1
ATOM 738 O O . TYR A 1 89 ? 7.783 -4.919 12.520 1.00 41.16 89 TYR A O 1
ATOM 746 N N . TYR A 1 90 ? 6.836 -2.895 12.725 1.00 42.34 90 TYR A N 1
ATOM 747 C CA . TYR A 1 90 ? 8.037 -2.162 12.287 1.00 42.34 90 TYR A CA 1
ATOM 748 C C . TYR A 1 90 ? 9.095 -1.992 13.392 1.00 42.34 90 TYR A C 1
ATOM 750 O O . TYR A 1 90 ? 10.267 -1.752 13.090 1.00 42.34 90 TYR A O 1
ATOM 758 N N . GLU A 1 91 ? 8.722 -2.151 14.666 1.00 39.91 91 GLU A N 1
ATOM 759 C CA . GLU A 1 91 ? 9.658 -2.025 15.794 1.00 39.91 91 GLU A CA 1
ATOM 760 C C . GLU A 1 91 ? 10.424 -3.323 16.118 1.00 39.91 91 GLU A C 1
ATOM 762 O O . GLU A 1 91 ? 11.498 -3.249 16.715 1.00 39.91 91 GLU A O 1
ATOM 767 N N . ASP A 1 92 ? 9.956 -4.504 15.691 1.00 38.66 92 ASP A N 1
ATOM 768 C CA . ASP A 1 92 ? 10.577 -5.784 16.095 1.00 38.66 92 ASP A CA 1
ATOM 769 C C . ASP A 1 92 ? 11.762 -6.216 15.203 1.00 38.66 92 ASP A C 1
ATOM 771 O O . ASP A 1 92 ? 12.563 -7.066 15.581 1.00 38.66 92 ASP A O 1
ATOM 775 N N . TYR A 1 93 ? 11.957 -5.579 14.041 1.00 39.38 93 TYR A N 1
ATOM 776 C CA . TYR A 1 93 ? 13.117 -5.828 13.163 1.00 39.38 93 TYR A CA 1
ATOM 777 C C . TYR A 1 93 ? 14.314 -4.897 13.421 1.00 39.38 93 TYR A C 1
ATOM 779 O O . TYR A 1 93 ? 15.303 -4.929 12.683 1.00 39.38 93 TYR A O 1
ATOM 787 N N . LYS A 1 94 ? 14.256 -4.077 14.478 1.00 37.53 94 LYS A N 1
ATOM 788 C CA . LYS A 1 94 ? 15.329 -3.148 14.874 1.00 37.53 94 LYS A CA 1
ATOM 789 C C . LYS A 1 94 ? 16.081 -3.543 16.153 1.00 37.53 94 LYS A C 1
ATOM 791 O O . LYS A 1 94 ? 16.716 -2.671 16.756 1.00 37.53 94 LYS A O 1
ATOM 796 N N . HIS A 1 95 ? 16.058 -4.818 16.555 1.00 36.22 95 HIS A N 1
ATOM 797 C CA . HIS A 1 95 ? 16.869 -5.314 17.677 1.00 36.22 95 HIS A CA 1
ATOM 798 C C . HIS A 1 95 ? 17.934 -6.337 17.276 1.00 36.22 95 HIS A C 1
ATOM 800 O O . HIS A 1 95 ? 17.591 -7.345 16.624 1.00 36.22 95 HIS A O 1
#

Organism: NCBI:txid135826

pLDDT: mean 70.69, std 17.98, range [36.22, 91.0]

Radius of gyration: 17.85 Å; chains: 1; bounding box: 36×31×64 Å

Sequence (95 aa):
MCVVAFTVNELTLDQRISEAYTEYEQLVEEHLDRTYPGEEWEITYDRTELSELWGHELYVVFENEPDVTYAYTIDDGEVIQAYASTEEYYEDYKH

Foldseek 3Di:
DDDPPPPPPPPPPVNVVVVVVVLVVVLVVVVCCVPPPPWDKDKDFDPPPPPVVDAGWIWIATPVHNQKIWIWGADPNDIDTPDIDGPVPVVVVPD